Protein AF-A0A6P4EEL2-F1 (afdb_monomer_lite)

Sequence (111 aa):
KAAARLQDLLQLREVHNDVVRVRKFQKDDDYRVMWKSIRGERRVVLDCPPGMLVELLNSSSEFGLTGQFNHIFLTNLETYTDHLEELSADNETFAVNITAARLLLNPDTPA

Structure (mmCIF, N/CA/C/O backbone):
data_AF-A0A6P4EEL2-F1
#
_entry.id   AF-A0A6P4EEL2-F1
#
loop_
_atom_site.group_PDB
_atom_site.id
_atom_site.type_symbol
_atom_site.label_atom_id
_atom_site.label_alt_id
_atom_site.label_comp_id
_atom_site.label_asym_id
_atom_site.label_entity_id
_atom_site.label_seq_id
_atom_site.pdbx_PDB_ins_code
_atom_site.Cartn_x
_atom_site.Cartn_y
_atom_site.Cartn_z
_atom_site.occupancy
_atom_site.B_iso_or_equiv
_atom_site.auth_seq_id
_atom_site.auth_comp_id
_atom_site.auth_asym_id
_atom_site.auth_atom_id
_atom_site.pdbx_PDB_model_num
ATOM 1 N N . LYS A 1 1 ? -5.596 -15.195 -14.085 1.00 50.28 1 LYS A N 1
ATOM 2 C CA . LYS A 1 1 ? -6.062 -15.012 -12.682 1.00 50.28 1 LYS A CA 1
ATOM 3 C C . LYS A 1 1 ? -4.905 -14.454 -11.841 1.00 50.28 1 LYS A C 1
ATOM 5 O O . LYS A 1 1 ? -4.057 -15.230 -11.429 1.00 50.28 1 LYS A O 1
ATOM 10 N N . ALA A 1 2 ? -4.841 -13.137 -11.616 1.00 52.28 2 ALA A N 1
ATOM 11 C CA . ALA A 1 2 ? -3.696 -12.460 -10.980 1.00 52.28 2 ALA A CA 1
ATOM 12 C C . ALA A 1 2 ? -3.350 -12.972 -9.564 1.00 52.28 2 ALA A C 1
ATOM 14 O O . ALA A 1 2 ? -2.181 -13.169 -9.255 1.00 52.28 2 ALA A O 1
ATOM 15 N N . ALA A 1 3 ? -4.359 -13.310 -8.750 1.00 53.84 3 ALA A N 1
ATOM 16 C CA . ALA A 1 3 ? -4.145 -13.839 -7.397 1.00 53.84 3 ALA A CA 1
ATOM 17 C C . ALA A 1 3 ? -3.339 -15.149 -7.358 1.00 53.84 3 ALA A C 1
ATOM 19 O O . ALA A 1 3 ? -2.526 -15.325 -6.462 1.00 53.84 3 ALA A O 1
ATOM 20 N N . ALA A 1 4 ? -3.516 -16.034 -8.347 1.00 58.75 4 ALA A N 1
ATOM 21 C CA . ALA A 1 4 ? -2.743 -17.274 -8.422 1.00 58.75 4 ALA A CA 1
ATOM 22 C C . ALA A 1 4 ? -1.272 -17.002 -8.772 1.00 58.75 4 ALA A C 1
ATOM 24 O O . ALA A 1 4 ? -0.392 -17.679 -8.263 1.00 58.75 4 ALA A O 1
ATOM 25 N N . ARG A 1 5 ? -1.002 -15.976 -9.594 1.00 62.91 5 ARG A N 1
ATOM 26 C CA . ARG A 1 5 ? 0.361 -15.577 -9.970 1.00 62.91 5 ARG A CA 1
ATOM 27 C C . ARG A 1 5 ? 1.119 -14.984 -8.785 1.00 62.91 5 ARG A C 1
ATOM 29 O O . ARG A 1 5 ? 2.273 -15.331 -8.588 1.00 62.91 5 ARG A O 1
ATOM 36 N N . LEU A 1 6 ? 0.480 -14.107 -8.007 1.00 64.62 6 LEU A N 1
ATOM 37 C CA . LEU A 1 6 ? 1.107 -13.516 -6.820 1.00 64.62 6 LEU A CA 1
ATOM 38 C C . LEU A 1 6 ? 1.353 -14.574 -5.736 1.00 64.62 6 LEU A C 1
ATOM 40 O O . LEU A 1 6 ? 2.431 -14.612 -5.155 1.00 64.62 6 LEU A O 1
ATOM 44 N N . GLN A 1 7 ? 0.380 -15.464 -5.510 1.00 63.94 7 GLN A N 1
ATOM 45 C CA . GLN A 1 7 ? 0.544 -16.591 -4.588 1.00 63.94 7 GLN A CA 1
ATOM 46 C C . GLN A 1 7 ? 1.679 -17.532 -5.009 1.00 63.94 7 GLN A C 1
ATOM 48 O O . GLN A 1 7 ? 2.452 -17.958 -4.155 1.00 63.94 7 GLN A O 1
ATOM 53 N N . ASP A 1 8 ? 1.812 -17.807 -6.309 1.00 65.00 8 ASP A N 1
ATOM 54 C CA . ASP A 1 8 ? 2.892 -18.642 -6.847 1.00 65.00 8 ASP A CA 1
ATOM 55 C C . ASP A 1 8 ? 4.260 -17.964 -6.755 1.00 65.00 8 ASP A C 1
ATOM 57 O O . ASP A 1 8 ? 5.219 -18.600 -6.325 1.00 65.00 8 ASP A O 1
ATOM 61 N N . LEU A 1 9 ? 4.355 -16.675 -7.100 1.00 64.94 9 LEU A N 1
ATOM 62 C CA . LEU A 1 9 ? 5.590 -15.887 -6.985 1.00 64.94 9 LEU A CA 1
ATOM 63 C C . LEU A 1 9 ? 6.122 -15.851 -5.551 1.00 64.94 9 LEU A C 1
ATOM 65 O O . LEU A 1 9 ? 7.328 -15.892 -5.337 1.00 64.94 9 LEU A O 1
ATOM 69 N N . LEU A 1 10 ? 5.216 -15.793 -4.579 1.00 66.19 10 LEU A N 1
ATOM 70 C CA . LEU A 1 10 ? 5.549 -15.779 -3.159 1.00 66.19 10 LEU A CA 1
ATOM 71 C C . LEU A 1 10 ? 5.691 -17.194 -2.561 1.00 66.19 10 LEU A C 1
ATOM 73 O O . LEU A 1 10 ? 5.840 -17.318 -1.349 1.00 66.19 10 LEU A O 1
ATOM 77 N N . GLN A 1 11 ? 5.629 -18.253 -3.384 1.00 64.38 11 GLN A N 1
ATOM 78 C CA . GLN A 1 11 ? 5.710 -19.664 -2.970 1.00 64.38 11 GLN A CA 1
ATOM 79 C C . GLN A 1 11 ? 4.712 -20.048 -1.859 1.00 64.38 11 GLN A C 1
ATOM 81 O O . GLN A 1 11 ? 4.939 -20.951 -1.057 1.00 64.38 11 GLN A O 1
ATOM 86 N N . LEU A 1 12 ? 3.550 -19.394 -1.827 1.00 64.19 12 LEU A N 1
ATOM 87 C CA . LEU A 1 12 ? 2.573 -19.515 -0.738 1.00 64.19 12 LEU A CA 1
ATOM 88 C C . LEU A 1 12 ? 1.748 -20.804 -0.783 1.00 64.19 12 LEU A C 1
ATOM 90 O O . LEU A 1 12 ? 0.867 -20.991 0.047 1.00 64.19 12 LEU A O 1
ATOM 94 N N . ARG A 1 13 ? 2.003 -21.693 -1.749 1.00 55.91 13 ARG A N 1
ATOM 95 C CA . ARG A 1 13 ? 1.292 -22.974 -1.870 1.00 55.91 13 ARG A CA 1
ATOM 96 C C . ARG A 1 13 ? 1.688 -23.993 -0.797 1.00 55.91 13 ARG A C 1
ATOM 98 O O . ARG A 1 13 ? 0.867 -24.847 -0.482 1.00 55.91 13 ARG A O 1
ATOM 105 N N . GLU A 1 14 ? 2.897 -23.901 -0.239 1.00 56.03 14 GLU A N 1
ATOM 106 C CA . GLU A 1 14 ? 3.374 -24.807 0.825 1.00 56.03 14 GLU A CA 1
ATOM 107 C C . GLU A 1 14 ? 3.301 -24.185 2.228 1.00 56.03 14 GLU A C 1
ATOM 109 O O . GLU A 1 14 ? 3.328 -24.886 3.241 1.00 56.03 14 GLU A O 1
ATOM 114 N N . VAL A 1 15 ? 3.156 -22.860 2.303 1.00 53.31 15 VAL A N 1
ATOM 115 C CA . VAL A 1 15 ? 3.010 -22.130 3.562 1.00 53.31 15 VAL A CA 1
ATOM 116 C C . VAL A 1 15 ? 1.535 -22.158 3.955 1.00 53.31 15 VAL A C 1
ATOM 118 O O . VAL A 1 15 ? 0.665 -21.885 3.133 1.00 53.31 15 VAL A O 1
ATOM 121 N N . HIS A 1 16 ? 1.236 -22.528 5.200 1.00 53.47 16 HIS A N 1
ATOM 122 C CA . HIS A 1 16 ? -0.136 -22.676 5.690 1.00 53.47 16 HIS A CA 1
ATOM 123 C C . HIS A 1 16 ? -0.979 -21.437 5.327 1.00 53.47 16 HIS A C 1
ATOM 125 O O . HIS A 1 16 ? -0.512 -20.306 5.476 1.00 53.47 16 HIS A O 1
ATOM 131 N N . ASN A 1 17 ? -2.223 -21.643 4.871 1.00 51.75 17 ASN A N 1
ATOM 132 C CA . ASN A 1 17 ? -3.169 -20.580 4.470 1.00 51.75 17 ASN A CA 1
ATOM 133 C C . ASN A 1 17 ? -3.394 -19.494 5.547 1.00 51.75 17 ASN A C 1
ATOM 135 O O . ASN A 1 17 ? -3.956 -18.440 5.254 1.00 51.75 17 ASN A O 1
ATOM 139 N N . ASP A 1 18 ? -2.944 -19.738 6.776 1.00 56.91 18 ASP A N 1
ATOM 140 C CA . ASP A 1 18 ? -2.986 -18.801 7.894 1.00 56.91 18 ASP A CA 1
ATOM 141 C C . ASP A 1 18 ? -1.951 -17.664 7.783 1.00 56.91 18 ASP A C 1
ATOM 143 O O . ASP A 1 18 ? -2.079 -16.660 8.479 1.00 56.91 18 ASP A O 1
ATOM 147 N N . VAL A 1 19 ? -0.938 -17.782 6.910 1.00 70.69 19 VAL A N 1
ATOM 14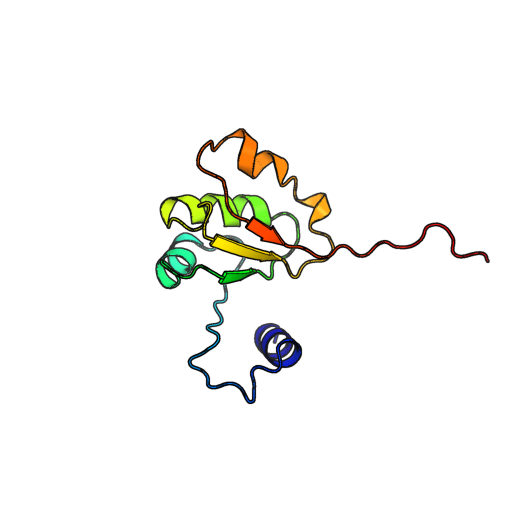8 C CA . VAL A 1 19 ? 0.197 -16.839 6.866 1.00 70.69 19 VAL A CA 1
ATOM 149 C C . VAL A 1 19 ? -0.021 -15.670 5.898 1.00 70.69 19 VAL A C 1
ATOM 151 O O . VAL A 1 19 ? 0.487 -14.579 6.149 1.00 70.69 19 VAL A O 1
ATOM 154 N N . VAL A 1 20 ? -0.790 -15.844 4.812 1.00 76.75 20 VAL A N 1
ATOM 155 C CA . VAL A 1 20 ? -1.022 -14.770 3.825 1.00 76.75 20 VAL A CA 1
ATOM 156 C C . VAL A 1 20 ? -2.479 -14.689 3.383 1.00 76.75 20 VAL A C 1
ATOM 158 O O . VAL A 1 20 ? -3.035 -15.606 2.781 1.00 76.75 20 VAL A O 1
ATOM 161 N N . ARG A 1 21 ? -3.089 -13.522 3.612 1.00 85.19 21 ARG A N 1
ATOM 162 C CA . ARG A 1 21 ? -4.483 -13.227 3.261 1.00 85.19 21 ARG A CA 1
ATOM 163 C C . ARG A 1 21 ? -4.530 -12.356 2.008 1.00 85.19 21 ARG A C 1
ATOM 165 O O . ARG A 1 21 ? -4.111 -11.206 2.033 1.00 85.19 21 ARG A O 1
ATOM 172 N N . VAL A 1 22 ? -5.097 -12.879 0.920 1.00 86.81 22 VAL A N 1
ATOM 173 C CA . VAL A 1 22 ? -5.276 -12.111 -0.325 1.00 86.81 22 VAL A CA 1
ATOM 174 C C . VAL A 1 22 ? -6.626 -11.391 -0.316 1.00 86.81 22 VAL A C 1
ATOM 176 O O . VAL A 1 22 ? -7.666 -11.988 -0.013 1.00 86.81 22 VAL A O 1
ATOM 179 N N . ARG A 1 23 ? -6.621 -10.102 -0.667 1.00 89.38 23 ARG A N 1
ATOM 180 C CA . ARG A 1 23 ? -7.819 -9.292 -0.922 1.00 89.38 23 ARG A CA 1
ATOM 181 C C . ARG A 1 23 ? -7.765 -8.751 -2.341 1.00 89.38 23 ARG A C 1
ATOM 183 O O . ARG A 1 23 ? -6.694 -8.454 -2.854 1.00 89.38 23 ARG A O 1
ATOM 190 N N . LYS A 1 24 ? -8.926 -8.703 -2.984 1.00 89.62 24 LYS A N 1
ATOM 191 C CA . LYS A 1 24 ? -9.092 -8.142 -4.323 1.00 89.62 24 LYS A CA 1
ATOM 192 C C . LYS A 1 24 ? -10.001 -6.936 -4.214 1.00 89.62 24 LYS A C 1
ATOM 194 O O . LYS A 1 24 ? -10.919 -6.945 -3.399 1.00 89.62 24 LYS A O 1
ATOM 199 N N . PHE A 1 25 ? -9.747 -5.974 -5.074 1.00 90.62 25 PHE A N 1
ATOM 200 C CA . PHE A 1 25 ? -10.544 -4.779 -5.273 1.00 90.62 25 PHE A CA 1
ATOM 201 C C . PHE A 1 25 ? -10.552 -4.479 -6.773 1.00 90.62 25 PHE A C 1
ATOM 203 O O . PHE A 1 25 ? -9.749 -5.034 -7.536 1.00 90.62 25 PHE A O 1
ATOM 210 N N . GLN A 1 26 ? -11.483 -3.646 -7.197 1.00 89.94 26 GLN A N 1
ATOM 211 C CA . GLN A 1 26 ? -11.584 -3.103 -8.540 1.00 89.94 26 GLN A CA 1
ATOM 212 C C . GLN A 1 26 ? -11.420 -1.591 -8.483 1.00 89.94 26 GLN A C 1
ATOM 214 O O . GLN A 1 26 ? -11.575 -0.976 -7.433 1.00 89.94 26 GLN A O 1
ATOM 219 N N . LYS A 1 27 ? -11.064 -0.994 -9.618 1.00 85.56 27 LYS A N 1
ATOM 220 C CA . LYS A 1 27 ? -11.072 0.459 -9.736 1.00 85.56 27 LYS A CA 1
ATOM 221 C C . LYS A 1 27 ? -12.487 0.980 -9.479 1.00 85.56 27 LYS A C 1
ATOM 223 O O . LYS A 1 27 ? -13.444 0.343 -9.912 1.00 85.56 27 LYS A O 1
ATOM 228 N N . ASP A 1 28 ? -12.572 2.106 -8.777 1.00 86.88 28 ASP A N 1
ATOM 229 C CA . ASP A 1 28 ? -13.815 2.773 -8.374 1.00 86.88 28 ASP A CA 1
ATOM 230 C C . ASP A 1 28 ? -14.631 2.008 -7.303 1.00 86.88 28 ASP A C 1
ATOM 232 O O . ASP A 1 28 ? -15.757 2.394 -6.985 1.00 86.88 28 ASP A O 1
ATOM 236 N N . ASP A 1 29 ? -14.063 0.950 -6.703 1.00 89.62 29 ASP A N 1
ATOM 237 C CA . ASP A 1 29 ? -14.626 0.324 -5.502 1.00 89.62 29 ASP A CA 1
ATOM 238 C C . ASP A 1 29 ? -14.507 1.253 -4.286 1.00 89.62 29 ASP A C 1
ATOM 240 O O . ASP A 1 29 ? -13.582 2.056 -4.155 1.00 89.62 29 ASP A O 1
ATOM 244 N N . ASP A 1 30 ? -15.382 1.049 -3.299 1.00 90.12 30 ASP A N 1
ATOM 245 C CA . ASP A 1 30 ? -15.176 1.617 -1.969 1.00 90.12 30 ASP A CA 1
ATOM 246 C C . ASP A 1 30 ? -14.041 0.873 -1.231 1.00 90.12 30 ASP A C 1
ATOM 248 O O . ASP A 1 30 ? -14.264 -0.096 -0.491 1.00 90.12 30 ASP A O 1
ATOM 252 N N . TYR A 1 31 ? -12.799 1.340 -1.417 1.00 92.19 31 TYR A N 1
ATOM 253 C CA . TYR A 1 31 ? -11.590 0.746 -0.826 1.00 92.19 31 TYR A CA 1
ATOM 254 C C . TYR A 1 31 ? -11.629 0.673 0.706 1.00 92.19 31 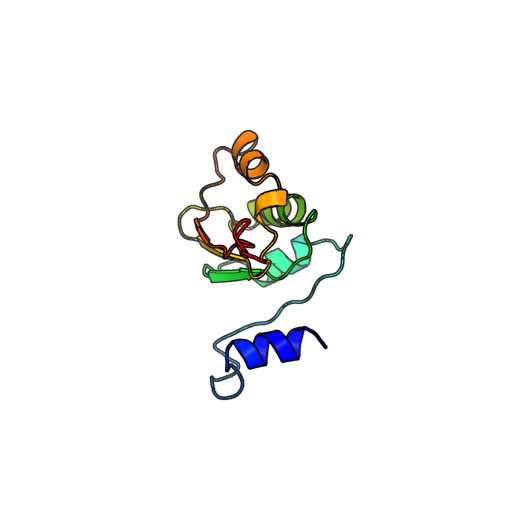TYR A C 1
ATOM 256 O O . TYR A 1 31 ? -10.958 -0.169 1.308 1.00 92.19 31 TYR A O 1
ATOM 264 N N . ARG A 1 32 ? -12.462 1.490 1.362 1.00 90.88 32 ARG A N 1
ATOM 265 C CA . ARG A 1 32 ? -12.614 1.496 2.824 1.00 90.88 32 ARG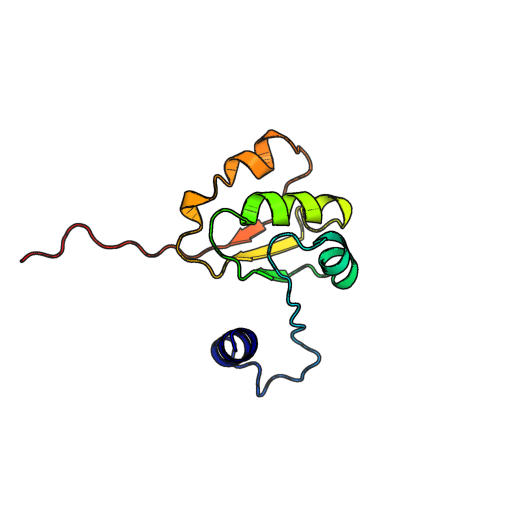 A CA 1
ATOM 266 C C . ARG A 1 32 ? -13.088 0.148 3.353 1.00 90.88 32 ARG A C 1
ATOM 268 O O . ARG A 1 32 ? -12.674 -0.273 4.432 1.00 90.88 32 ARG A O 1
ATOM 275 N N . VAL A 1 33 ? -13.919 -0.569 2.591 1.00 91.56 33 VAL A N 1
ATOM 276 C CA . VAL A 1 33 ? -14.381 -1.918 2.959 1.00 91.56 33 VAL A CA 1
ATOM 277 C C . VAL A 1 33 ? -13.203 -2.892 3.005 1.00 91.56 33 VAL A C 1
ATOM 279 O O . VAL A 1 33 ? -13.070 -3.668 3.957 1.00 91.56 33 VAL A O 1
ATOM 282 N N . MET A 1 34 ? -12.313 -2.818 2.011 1.00 93.31 34 MET A N 1
ATOM 283 C CA . MET A 1 34 ? -11.097 -3.625 1.964 1.00 93.31 34 MET A CA 1
ATOM 284 C C . MET A 1 34 ? -10.175 -3.285 3.138 1.00 93.31 34 MET A C 1
ATOM 286 O O . MET A 1 34 ? -9.774 -4.197 3.866 1.00 93.31 34 MET A O 1
ATOM 290 N N . TRP A 1 35 ? -9.888 -2.002 3.365 1.00 93.56 35 TRP A N 1
ATOM 291 C CA . TRP A 1 35 ? -8.996 -1.561 4.438 1.00 93.56 35 TRP A CA 1
ATOM 292 C C . TRP A 1 35 ? -9.504 -1.927 5.824 1.00 93.56 35 TRP A C 1
ATOM 294 O O . TRP A 1 35 ? -8.759 -2.478 6.635 1.00 93.56 35 TRP A O 1
ATOM 304 N N . LYS A 1 36 ? -10.805 -1.754 6.066 1.00 92.88 36 LYS A N 1
ATOM 305 C CA . LYS A 1 36 ? -11.456 -2.211 7.295 1.00 92.88 36 LYS A CA 1
ATOM 306 C C . LYS A 1 36 ? -11.266 -3.712 7.529 1.00 92.88 36 LYS A C 1
ATOM 308 O O . LYS A 1 36 ? -11.104 -4.126 8.675 1.00 92.88 36 LYS A O 1
ATOM 313 N N . SER A 1 37 ? -11.259 -4.527 6.469 1.00 91.62 37 SER A N 1
ATOM 314 C CA . SER A 1 37 ? -11.103 -5.988 6.567 1.00 91.62 37 SER A CA 1
ATOM 315 C C . SER A 1 37 ? -9.687 -6.458 6.930 1.00 91.62 37 SER A C 1
ATOM 317 O O . SER A 1 37 ? -9.523 -7.614 7.333 1.00 91.62 37 SER A O 1
ATOM 319 N N . ILE A 1 38 ? -8.685 -5.585 6.780 1.00 90.56 38 ILE A N 1
ATOM 320 C CA . ILE A 1 38 ? -7.276 -5.851 7.107 1.00 90.56 38 ILE A CA 1
ATOM 321 C C . ILE A 1 38 ? -6.749 -4.915 8.204 1.00 90.56 38 ILE A C 1
ATOM 323 O O . ILE A 1 38 ? -5.543 -4.759 8.384 1.00 90.56 38 ILE A O 1
ATOM 327 N N . ARG A 1 39 ? -7.647 -4.263 8.949 1.00 90.31 39 ARG A N 1
ATOM 328 C CA . ARG A 1 39 ? -7.264 -3.367 10.039 1.00 90.31 39 ARG A CA 1
ATOM 329 C C . ARG A 1 39 ? -6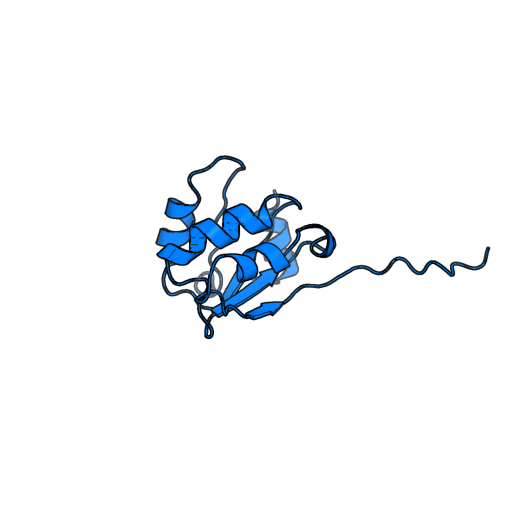.415 -4.121 11.067 1.00 90.31 39 ARG A C 1
ATOM 331 O O . ARG A 1 39 ? -6.828 -5.163 11.568 1.00 90.31 39 ARG A O 1
ATOM 338 N N . GLY A 1 40 ? -5.263 -3.551 11.412 1.00 87.75 40 GLY A N 1
ATOM 339 C CA . GLY A 1 40 ? -4.296 -4.148 12.337 1.00 87.75 40 GLY A CA 1
ATOM 340 C C . GLY A 1 40 ? -3.182 -4.944 11.652 1.00 87.75 40 GLY A C 1
ATOM 341 O O . GLY A 1 40 ? -2.174 -5.225 12.301 1.00 87.75 40 GLY A O 1
ATOM 342 N N . GLU A 1 41 ? -3.310 -5.242 10.356 1.00 89.94 41 GLU A N 1
ATOM 343 C CA . GLU A 1 41 ? -2.206 -5.783 9.565 1.00 89.94 41 GLU A CA 1
ATOM 344 C C . GLU A 1 41 ? -1.111 -4.724 9.399 1.00 89.94 41 GLU A C 1
ATOM 346 O O . GLU A 1 41 ? -1.377 -3.589 9.009 1.00 89.94 41 GLU A O 1
ATOM 351 N N . ARG A 1 42 ? 0.138 -5.099 9.695 1.00 91.81 42 ARG A N 1
ATOM 352 C CA . ARG A 1 42 ? 1.295 -4.183 9.635 1.00 91.81 42 ARG A CA 1
ATOM 353 C C . ARG A 1 42 ? 2.157 -4.366 8.395 1.00 91.81 42 ARG A C 1
ATOM 355 O O . ARG A 1 42 ? 3.056 -3.568 8.163 1.00 91.81 42 ARG A O 1
ATOM 362 N N . ARG A 1 43 ? 1.949 -5.447 7.642 1.00 92.69 43 ARG A N 1
ATOM 363 C CA . ARG A 1 43 ? 2.743 -5.806 6.463 1.00 92.69 43 ARG A CA 1
ATOM 364 C C . ARG A 1 43 ? 1.791 -6.096 5.319 1.00 92.69 43 ARG A C 1
ATOM 366 O O . ARG A 1 43 ? 1.103 -7.112 5.335 1.00 92.69 43 ARG A O 1
ATOM 373 N N . VAL A 1 44 ? 1.747 -5.197 4.348 1.00 93.50 44 VAL A N 1
ATOM 374 C CA . VAL A 1 44 ? 0.838 -5.289 3.207 1.00 93.50 44 VAL A CA 1
ATOM 375 C C . VAL A 1 44 ? 1.659 -5.375 1.930 1.00 93.50 44 VAL A C 1
ATOM 377 O O . VAL A 1 44 ? 2.549 -4.564 1.700 1.00 93.50 44 VAL A O 1
ATOM 380 N N . VAL A 1 45 ? 1.346 -6.361 1.093 1.00 92.94 45 VAL A N 1
ATOM 381 C CA . VAL A 1 45 ? 1.807 -6.402 -0.297 1.00 92.94 45 VAL A CA 1
ATOM 382 C C . VAL A 1 45 ? 0.688 -5.828 -1.152 1.00 92.94 45 VAL A C 1
ATOM 384 O O . VAL A 1 45 ? -0.426 -6.355 -1.130 1.00 92.94 45 VAL A O 1
ATOM 387 N N . LEU A 1 46 ? 0.975 -4.749 -1.874 1.00 92.44 46 LEU A N 1
ATOM 388 C CA . LEU A 1 46 ? 0.003 -4.036 -2.689 1.00 92.44 46 LEU A CA 1
ATOM 389 C C . LEU A 1 46 ? 0.358 -4.159 -4.174 1.00 92.44 46 LEU A C 1
ATOM 391 O O . LEU A 1 46 ? 1.429 -3.737 -4.607 1.00 92.44 46 LEU A O 1
ATOM 395 N N . ASP A 1 47 ? -0.579 -4.731 -4.929 1.00 90.56 47 ASP A N 1
ATOM 396 C CA . ASP A 1 47 ? -0.514 -4.895 -6.380 1.00 90.56 47 ASP A CA 1
ATOM 397 C C . ASP A 1 47 ? -1.635 -4.076 -7.020 1.00 90.56 47 ASP A C 1
ATOM 399 O O . ASP A 1 47 ? -2.810 -4.439 -6.938 1.00 90.56 47 ASP A O 1
ATOM 403 N N . CYS A 1 48 ? -1.272 -2.943 -7.619 1.00 88.44 48 CYS A N 1
ATOM 404 C CA . CYS A 1 48 ? -2.190 -2.065 -8.334 1.00 88.44 48 CYS A CA 1
ATOM 405 C C . CYS A 1 48 ? -1.508 -1.446 -9.565 1.00 88.44 48 CYS A C 1
ATOM 407 O O . CYS A 1 48 ? -0.278 -1.327 -9.603 1.00 88.44 48 CYS A O 1
ATOM 409 N N . PRO A 1 49 ? -2.282 -1.068 -10.597 1.00 86.44 49 PRO A N 1
ATOM 410 C CA . PRO A 1 49 ? -1.747 -0.297 -11.713 1.00 86.44 49 PRO A CA 1
ATOM 411 C C . PRO A 1 49 ? -1.286 1.101 -11.254 1.00 86.44 49 PRO A C 1
ATOM 413 O O . PRO A 1 49 ? -1.744 1.571 -10.204 1.00 86.44 49 PRO A O 1
ATOM 416 N N . PRO A 1 50 ? -0.428 1.775 -12.045 1.00 79.69 50 PRO A N 1
ATOM 417 C CA . PRO A 1 50 ? -0.063 3.166 -11.792 1.00 79.69 50 PRO A CA 1
ATOM 418 C C . PRO A 1 50 ? -1.300 4.077 -11.866 1.00 79.69 50 PRO A C 1
ATOM 420 O O . PRO A 1 50 ? -2.290 3.755 -12.533 1.00 79.69 50 PRO A O 1
ATOM 423 N N . GLY A 1 51 ? -1.261 5.214 -11.178 1.00 82.94 51 GLY A N 1
ATOM 424 C CA . GLY A 1 51 ? -2.312 6.237 -11.155 1.00 82.94 51 GLY A CA 1
ATOM 425 C C . GLY A 1 51 ? -3.449 5.998 -10.156 1.00 82.94 51 GLY A C 1
ATOM 426 O O . GLY A 1 51 ? -4.325 6.845 -10.030 1.00 82.94 51 GLY A O 1
ATOM 427 N N . MET A 1 52 ? -3.456 4.871 -9.439 1.00 87.50 52 MET A N 1
ATOM 428 C CA . MET A 1 52 ? -4.440 4.589 -8.376 1.00 87.50 52 MET A CA 1
ATOM 429 C C . MET A 1 52 ? -3.831 4.569 -6.974 1.00 87.50 52 MET A C 1
ATOM 431 O O . MET A 1 52 ? -4.551 4.565 -5.977 1.00 87.50 52 MET A O 1
ATOM 435 N N . LEU A 1 53 ? -2.504 4.519 -6.885 1.00 88.38 53 LEU A N 1
ATOM 436 C CA . LEU A 1 53 ? -1.793 4.286 -5.637 1.00 88.38 53 LEU A CA 1
ATOM 437 C C . LEU A 1 53 ? -2.076 5.369 -4.588 1.00 88.38 53 LEU A C 1
ATOM 439 O O . LEU A 1 53 ? -2.335 5.039 -3.430 1.00 88.38 53 LEU A O 1
ATOM 443 N N . VAL A 1 54 ? -2.079 6.640 -5.001 1.00 87.69 54 VAL A N 1
ATOM 444 C CA . VAL A 1 54 ? -2.311 7.786 -4.108 1.00 87.69 54 VAL A CA 1
ATOM 445 C C . VAL A 1 54 ? -3.706 7.732 -3.488 1.00 87.69 54 VAL A C 1
ATOM 447 O O . VAL A 1 54 ? -3.848 7.748 -2.267 1.00 87.69 54 VAL A O 1
ATOM 450 N N . GLU A 1 55 ? -4.739 7.587 -4.320 1.00 88.19 55 GLU A N 1
ATOM 451 C CA . GLU A 1 55 ? -6.135 7.454 -3.883 1.00 88.19 55 GLU A CA 1
ATOM 452 C C . GLU A 1 55 ? -6.309 6.278 -2.907 1.00 88.19 55 GLU A C 1
ATOM 454 O O . GLU A 1 55 ? -6.911 6.400 -1.832 1.00 88.19 55 GLU A O 1
ATOM 459 N N . LEU A 1 56 ? -5.725 5.133 -3.259 1.00 90.81 56 LEU A N 1
ATOM 460 C CA . LEU A 1 56 ? -5.832 3.908 -2.485 1.00 90.81 56 LEU A CA 1
ATOM 461 C C . LEU A 1 56 ? -5.160 4.046 -1.110 1.00 90.81 56 LEU A C 1
ATOM 463 O O . LEU A 1 56 ? -5.752 3.660 -0.102 1.00 90.81 56 LEU A O 1
ATOM 467 N N . LEU A 1 57 ? -3.965 4.637 -1.037 1.00 90.12 57 LEU A N 1
ATOM 468 C CA . LEU A 1 57 ? -3.265 4.864 0.229 1.00 90.12 57 LEU A CA 1
ATOM 469 C C . LEU A 1 57 ? -3.925 5.957 1.078 1.00 90.12 57 LEU A C 1
ATOM 471 O O . LEU A 1 57 ? -4.036 5.775 2.292 1.00 90.12 57 LEU A O 1
ATOM 475 N N . ASN A 1 58 ? -4.447 7.026 0.474 1.0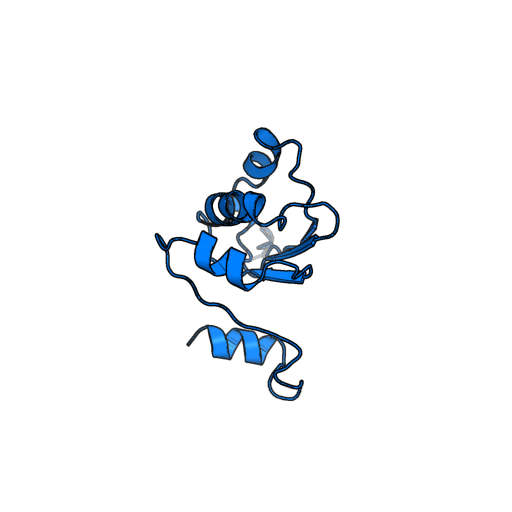0 89.00 58 ASN A N 1
ATOM 476 C CA . ASN A 1 58 ? -5.188 8.062 1.200 1.00 89.00 58 ASN A CA 1
ATOM 477 C C . ASN A 1 58 ? -6.440 7.492 1.878 1.00 89.00 58 ASN A C 1
ATOM 479 O O . ASN A 1 58 ? -6.647 7.705 3.074 1.00 89.00 58 ASN A O 1
ATOM 483 N N . SER A 1 59 ? -7.211 6.655 1.174 1.00 90.94 59 SER A N 1
ATOM 484 C CA . SER A 1 59 ? -8.382 5.977 1.759 1.00 90.94 59 SER A CA 1
ATOM 485 C C . SER A 1 59 ? -8.037 5.003 2.900 1.00 90.94 59 SER A C 1
ATOM 487 O O . SER A 1 59 ? -8.918 4.586 3.653 1.00 90.94 59 SER A O 1
ATOM 489 N N . SER A 1 60 ? -6.760 4.637 3.055 1.00 90.88 60 SER A N 1
ATOM 490 C CA . SER A 1 60 ? -6.278 3.737 4.108 1.00 90.88 60 SER A CA 1
ATOM 491 C C . SER A 1 60 ? -5.969 4.451 5.434 1.00 90.88 60 SER A C 1
ATOM 493 O O . SER A 1 60 ? -5.874 3.796 6.479 1.00 90.88 60 SER A O 1
ATOM 495 N N . SER A 1 61 ? -5.837 5.785 5.417 1.00 88.44 61 SER A N 1
ATOM 496 C CA . SER A 1 61 ? -5.384 6.575 6.571 1.00 88.44 61 SER A CA 1
ATOM 497 C C . SER A 1 61 ? -6.327 6.451 7.773 1.00 88.44 61 SER A C 1
ATOM 499 O O . SER A 1 61 ? -5.883 6.166 8.886 1.00 88.44 61 SER A O 1
ATOM 501 N N . GLU A 1 62 ? -7.641 6.495 7.531 1.00 88.00 62 GLU A N 1
ATOM 502 C CA . GLU A 1 62 ? -8.692 6.327 8.551 1.00 88.00 62 GLU A CA 1
ATOM 503 C C . GLU A 1 62 ? -8.636 4.966 9.274 1.00 88.00 62 GLU A C 1
ATOM 505 O O . GLU A 1 62 ? -9.147 4.804 10.385 1.00 88.00 62 GLU A O 1
ATOM 510 N N . PHE A 1 63 ? -7.994 3.967 8.661 1.00 90.56 63 PHE A N 1
ATOM 511 C CA . PHE A 1 63 ? -7.861 2.613 9.200 1.00 90.56 63 PHE A CA 1
ATOM 512 C C . PHE A 1 63 ? -6.524 2.381 9.910 1.00 90.56 63 PHE A C 1
ATOM 514 O O . PHE A 1 63 ? -6.277 1.275 10.399 1.00 90.56 63 PHE A O 1
ATOM 521 N N . GLY A 1 64 ? -5.687 3.418 10.014 1.00 88.12 64 GLY A N 1
ATOM 522 C CA . GLY A 1 64 ? -4.400 3.375 10.699 1.00 88.12 64 GLY A CA 1
ATOM 523 C C . GLY A 1 64 ? -3.311 2.643 9.918 1.00 88.12 64 GLY A C 1
ATOM 524 O O . GLY A 1 64 ? -2.350 2.186 10.533 1.00 88.12 64 GLY A O 1
ATOM 525 N N . LEU A 1 65 ? -3.453 2.508 8.593 1.00 89.38 65 LEU A N 1
ATOM 526 C CA . LEU A 1 65 ? -2.471 1.842 7.726 1.00 89.38 65 LEU A CA 1
ATOM 527 C C . LEU A 1 65 ? -1.311 2.763 7.310 1.00 89.38 65 LEU A C 1
ATOM 529 O O . LEU A 1 65 ? -0.232 2.267 6.998 1.00 89.38 65 LEU A O 1
ATOM 533 N N . THR A 1 66 ? -1.466 4.083 7.431 1.00 89.94 66 THR A N 1
ATOM 534 C CA . THR A 1 66 ? -0.436 5.079 7.076 1.00 89.94 66 THR A CA 1
ATOM 535 C C . THR A 1 66 ? 0.545 5.413 8.208 1.00 89.94 66 THR A C 1
ATOM 537 O O . THR A 1 66 ? 1.368 6.307 8.054 1.00 89.94 66 THR A O 1
ATOM 540 N N . GLY A 1 67 ? 0.478 4.723 9.351 1.00 90.06 67 GLY A N 1
ATOM 541 C CA . GLY A 1 67 ? 1.332 4.999 10.512 1.00 90.06 67 GLY A CA 1
ATOM 542 C C . GLY A 1 67 ? 2.757 4.431 10.423 1.00 90.06 67 GLY A C 1
ATOM 543 O O . GLY A 1 67 ? 3.026 3.479 9.692 1.00 90.06 67 GLY A O 1
ATOM 544 N N . GLN A 1 68 ? 3.656 4.961 11.263 1.00 90.56 68 GLN A N 1
ATOM 545 C CA . GLN A 1 68 ? 5.106 4.681 11.252 1.00 90.56 68 GLN A CA 1
ATOM 546 C C . GLN A 1 68 ? 5.534 3.219 11.457 1.00 90.56 68 GLN A C 1
ATOM 548 O O . GLN A 1 68 ? 6.659 2.845 11.135 1.00 90.56 68 GLN A O 1
ATOM 553 N N . PHE A 1 69 ? 4.660 2.385 12.024 1.00 90.69 69 PHE A N 1
ATOM 554 C CA . PHE A 1 69 ? 4.948 0.974 12.309 1.00 90.69 69 PHE A CA 1
ATOM 555 C C . PHE A 1 69 ? 4.418 0.018 11.236 1.00 90.69 69 PHE A C 1
ATOM 557 O O . PHE A 1 69 ? 4.506 -1.202 11.400 1.00 90.69 69 PHE A O 1
ATOM 564 N N . ASN A 1 70 ? 3.843 0.561 10.165 1.00 92.94 70 ASN A N 1
ATOM 565 C CA . ASN A 1 70 ? 3.340 -0.220 9.052 1.00 92.94 70 ASN A CA 1
ATOM 566 C C . ASN A 1 70 ? 4.356 -0.242 7.912 1.00 92.94 70 ASN A C 1
ATOM 568 O O . ASN A 1 70 ? 5.192 0.655 7.762 1.00 92.94 70 ASN A O 1
ATOM 572 N N . HIS A 1 71 ? 4.261 -1.295 7.110 1.00 94.31 71 HIS A N 1
ATOM 573 C CA . HIS A 1 71 ? 5.129 -1.570 5.982 1.00 94.31 71 HIS A CA 1
ATOM 574 C C . HIS A 1 71 ? 4.284 -1.962 4.776 1.00 94.31 71 HIS A C 1
ATOM 576 O O . HIS A 1 71 ? 3.484 -2.901 4.848 1.00 94.31 71 HIS A O 1
ATOM 582 N N . ILE A 1 72 ? 4.494 -1.267 3.664 1.00 93.44 72 ILE A N 1
ATOM 583 C CA . ILE A 1 72 ? 3.829 -1.543 2.395 1.00 93.44 72 ILE A CA 1
ATOM 584 C C . ILE A 1 72 ? 4.893 -1.891 1.363 1.00 93.44 72 ILE A C 1
ATOM 586 O O . ILE A 1 72 ? 5.837 -1.133 1.158 1.00 93.44 72 ILE A O 1
ATOM 590 N N . PHE A 1 73 ? 4.737 -3.042 0.716 1.00 93.12 73 PHE A N 1
ATOM 591 C CA . PHE A 1 73 ? 5.554 -3.447 -0.418 1.00 93.12 73 PHE A CA 1
ATOM 592 C C . PHE A 1 73 ? 4.758 -3.300 -1.714 1.00 93.12 73 PHE A C 1
ATOM 594 O O . PHE A 1 73 ? 3.712 -3.934 -1.870 1.00 93.12 73 PHE A O 1
ATOM 601 N N . LEU A 1 74 ? 5.262 -2.481 -2.632 1.00 91.56 74 LEU A N 1
ATOM 602 C CA . LEU A 1 74 ? 4.653 -2.212 -3.930 1.00 91.56 74 LEU A CA 1
ATOM 603 C C . LEU A 1 74 ? 5.258 -3.139 -4.981 1.00 91.56 74 LEU A C 1
ATOM 605 O O . LEU A 1 74 ? 6.469 -3.138 -5.206 1.00 91.56 74 LEU A O 1
ATOM 609 N N . THR A 1 75 ? 4.414 -3.946 -5.622 1.00 90.19 75 THR A N 1
ATOM 610 C CA . THR A 1 75 ? 4.850 -4.906 -6.651 1.00 90.19 75 THR A CA 1
ATOM 611 C C . THR A 1 75 ? 5.025 -4.268 -8.025 1.00 90.19 75 THR A C 1
ATOM 613 O O . THR A 1 75 ? 5.684 -4.848 -8.888 1.00 90.19 75 THR A O 1
ATOM 616 N N . ASN A 1 76 ? 4.433 -3.094 -8.248 1.00 87.38 76 ASN A N 1
ATOM 617 C CA . ASN A 1 76 ? 4.503 -2.399 -9.523 1.00 87.38 76 ASN A CA 1
ATOM 618 C C . ASN A 1 76 ? 5.873 -1.724 -9.711 1.00 87.38 76 ASN A C 1
ATOM 620 O O . ASN A 1 76 ? 6.342 -0.980 -8.850 1.00 87.38 76 ASN A O 1
ATOM 624 N N . LEU A 1 77 ? 6.510 -1.967 -10.858 1.00 85.06 77 LEU A N 1
ATOM 625 C CA . LEU A 1 77 ? 7.847 -1.454 -11.178 1.00 85.06 77 LEU A CA 1
ATOM 626 C C . LEU A 1 77 ? 7.844 -0.001 -11.676 1.00 85.06 77 LEU A C 1
ATOM 628 O O . LEU A 1 77 ? 8.897 0.638 -11.717 1.00 85.06 77 LEU A O 1
ATOM 632 N N . GLU A 1 78 ? 6.671 0.516 -12.039 1.00 79.25 78 GLU A N 1
ATOM 633 C CA . GLU A 1 78 ? 6.454 1.874 -12.547 1.00 79.25 78 GLU A CA 1
ATOM 634 C C . GLU A 1 78 ? 6.021 2.850 -11.444 1.00 79.25 78 GLU A C 1
ATOM 636 O O . GLU A 1 78 ? 5.707 3.995 -11.724 1.00 79.25 78 GLU A O 1
ATOM 641 N N . THR A 1 79 ? 6.096 2.447 -10.171 1.00 69.38 79 THR A N 1
ATOM 642 C CA . THR A 1 79 ? 5.698 3.250 -8.994 1.00 69.38 79 THR A CA 1
ATOM 643 C C . THR A 1 79 ? 6.305 4.669 -8.953 1.00 69.38 79 THR A C 1
ATOM 645 O O . THR A 1 79 ? 5.762 5.565 -8.313 1.00 69.38 79 THR A O 1
ATOM 648 N N . TYR A 1 80 ? 7.424 4.919 -9.645 1.00 69.75 80 TYR A N 1
ATOM 649 C CA . TYR A 1 80 ? 8.037 6.251 -9.724 1.00 69.75 80 TYR A CA 1
ATOM 650 C C . TYR A 1 80 ? 7.153 7.306 -10.416 1.00 69.75 80 TYR A C 1
ATOM 652 O O . TYR A 1 80 ? 7.449 8.492 -10.305 1.00 69.75 80 TYR A O 1
ATOM 660 N N . THR A 1 81 ? 6.112 6.898 -11.148 1.00 65.44 81 THR A N 1
ATOM 661 C CA . THR A 1 81 ? 5.174 7.809 -11.820 1.00 65.44 81 THR A CA 1
ATOM 662 C C . THR A 1 81 ? 4.010 8.246 -10.936 1.00 65.44 81 THR A C 1
ATOM 664 O O . THR A 1 81 ? 3.231 9.092 -11.354 1.00 65.44 81 THR A O 1
ATOM 667 N N . ASP A 1 82 ? 3.863 7.672 -9.740 1.00 68.69 82 ASP A N 1
ATOM 668 C CA . ASP A 1 82 ? 2.652 7.814 -8.923 1.00 68.69 82 ASP A CA 1
ATOM 669 C C . ASP A 1 82 ? 2.690 8.989 -7.931 1.00 68.69 82 ASP A C 1
ATOM 671 O O . ASP A 1 82 ? 1.914 8.986 -6.984 1.00 68.69 82 ASP A O 1
ATOM 675 N N . HIS A 1 83 ? 3.573 9.979 -8.123 1.00 77.00 83 HIS A N 1
ATOM 676 C CA . HIS A 1 83 ? 3.622 11.217 -7.321 1.00 77.00 83 HIS A CA 1
ATOM 677 C C . HIS A 1 83 ? 3.502 10.990 -5.803 1.00 77.00 83 HIS A C 1
ATOM 679 O O . HIS A 1 83 ? 2.724 11.639 -5.107 1.00 77.00 83 HIS A O 1
ATOM 685 N N . LEU A 1 84 ? 4.271 10.033 -5.268 1.00 76.06 84 LEU A N 1
ATOM 686 C CA . LEU A 1 84 ? 4.198 9.636 -3.856 1.00 76.06 84 LEU A CA 1
ATOM 687 C C . LEU A 1 84 ? 4.455 10.797 -2.885 1.00 76.06 84 LEU A C 1
ATOM 689 O O . LEU A 1 84 ? 4.031 10.720 -1.733 1.00 76.06 84 LEU A O 1
ATOM 693 N N . GLU A 1 85 ? 5.118 11.866 -3.332 1.00 76.56 85 GLU A N 1
ATOM 694 C CA . GLU A 1 85 ? 5.243 13.108 -2.573 1.00 76.56 85 GLU A CA 1
ATOM 695 C C . GLU A 1 85 ? 3.887 13.680 -2.109 1.00 76.56 85 GLU A C 1
ATOM 697 O O . GLU A 1 85 ? 3.799 14.187 -0.986 1.00 76.56 85 GLU A O 1
ATOM 702 N N . GLU A 1 86 ? 2.821 13.523 -2.902 1.00 79.44 86 GLU A N 1
ATOM 703 C CA . GLU A 1 86 ? 1.468 14.015 -2.599 1.00 79.44 86 GLU A CA 1
ATOM 704 C C . GLU A 1 86 ? 0.878 13.364 -1.341 1.00 79.44 86 GLU A C 1
ATOM 706 O O . GLU A 1 86 ? 0.151 14.007 -0.588 1.00 79.44 86 GLU A O 1
ATOM 711 N N . LEU A 1 87 ? 1.250 12.113 -1.045 1.00 75.50 87 LEU A N 1
ATOM 712 C CA . LEU A 1 87 ? 0.788 11.398 0.153 1.00 75.50 87 LEU A CA 1
ATOM 713 C C . LEU A 1 87 ? 1.262 12.051 1.454 1.00 75.50 87 LEU A C 1
ATOM 715 O O . LEU A 1 87 ? 0.598 11.944 2.484 1.00 75.50 87 LEU A O 1
ATOM 719 N N . SER A 1 88 ? 2.422 12.705 1.405 1.00 67.75 88 SER A N 1
ATOM 720 C CA . SER A 1 88 ? 3.024 13.396 2.547 1.00 67.75 88 SER A CA 1
ATOM 721 C C . SER A 1 88 ? 2.709 14.891 2.589 1.00 67.75 88 SER A C 1
ATOM 723 O O . SER A 1 88 ? 2.840 15.501 3.647 1.00 67.75 88 SER A O 1
ATOM 725 N N . ALA A 1 89 ? 2.290 15.479 1.463 1.00 66.88 89 ALA A N 1
ATOM 726 C CA . ALA A 1 89 ? 2.059 16.916 1.343 1.00 66.88 89 ALA A CA 1
ATOM 727 C C . ALA A 1 89 ? 0.876 17.393 2.203 1.00 66.88 89 ALA A C 1
ATOM 729 O O . ALA A 1 89 ? 0.970 18.432 2.852 1.00 66.88 89 ALA A O 1
ATOM 730 N N . ASP A 1 90 ? -0.194 16.596 2.256 1.00 64.69 90 ASP A N 1
ATOM 731 C CA . ASP A 1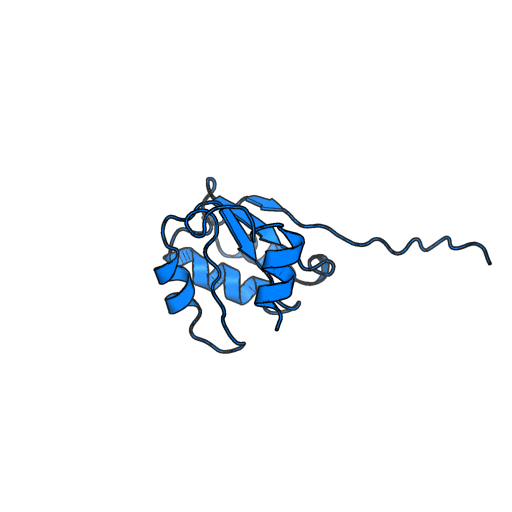 90 ? -1.457 16.979 2.900 1.00 64.69 90 ASP A CA 1
ATOM 732 C C . ASP A 1 90 ? -1.727 16.247 4.227 1.00 64.69 90 ASP A C 1
ATOM 734 O O . ASP A 1 90 ? -2.767 16.452 4.857 1.00 64.69 90 ASP A O 1
ATOM 738 N N . ASN A 1 91 ? -0.817 15.371 4.674 1.00 67.19 91 ASN A N 1
ATOM 739 C CA . ASN A 1 91 ? -1.057 14.509 5.830 1.00 67.19 91 ASN A CA 1
ATOM 740 C C . ASN A 1 91 ? 0.180 14.350 6.728 1.00 67.19 91 ASN A C 1
ATOM 742 O O . ASN A 1 91 ? 0.995 13.448 6.541 1.00 67.19 91 ASN A O 1
ATOM 746 N N . GLU A 1 92 ? 0.255 15.165 7.787 1.00 67.75 92 GLU A N 1
ATOM 747 C CA . GLU A 1 92 ? 1.310 15.101 8.816 1.00 67.75 92 GLU A CA 1
ATOM 748 C C . GLU A 1 92 ? 1.396 13.738 9.529 1.00 67.75 92 GLU A C 1
ATOM 750 O O . GLU A 1 92 ? 2.414 13.412 10.139 1.00 67.75 92 GLU A O 1
ATOM 755 N N . THR A 1 93 ? 0.338 12.921 9.468 1.00 73.38 93 THR A N 1
ATOM 756 C CA . THR A 1 93 ? 0.306 11.588 10.092 1.00 73.38 93 THR A CA 1
ATOM 757 C C . THR A 1 93 ? 0.756 10.467 9.152 1.00 73.38 93 THR A C 1
ATOM 759 O O . THR A 1 93 ? 0.834 9.306 9.570 1.00 73.38 93 THR A O 1
ATOM 762 N N . PHE A 1 94 ? 1.065 10.785 7.890 1.00 85.00 94 PHE A N 1
ATOM 763 C CA . PHE A 1 94 ? 1.567 9.824 6.918 1.00 85.00 94 PHE A CA 1
ATOM 764 C C . PHE A 1 94 ? 3.045 9.517 7.187 1.00 85.00 94 PHE A C 1
ATOM 766 O O . PHE A 1 94 ? 3.939 10.292 6.864 1.00 85.00 94 PHE A O 1
ATOM 773 N N . ALA A 1 95 ? 3.303 8.361 7.792 1.00 88.75 95 ALA A N 1
ATOM 774 C CA . ALA A 1 95 ? 4.639 7.932 8.206 1.00 88.75 95 ALA A CA 1
ATOM 775 C C . ALA A 1 95 ? 4.955 6.472 7.827 1.00 88.75 95 ALA A C 1
ATOM 777 O O . ALA A 1 95 ? 5.940 5.909 8.296 1.00 88.75 95 ALA A O 1
ATOM 778 N N . VAL A 1 96 ? 4.112 5.827 7.016 1.00 91.25 96 VAL A N 1
ATOM 779 C CA . VAL A 1 96 ? 4.263 4.415 6.633 1.00 91.25 96 VAL A CA 1
ATOM 780 C C . VAL A 1 96 ? 5.551 4.154 5.854 1.00 91.25 96 VAL A C 1
ATOM 782 O O . VAL A 1 96 ? 5.947 4.925 4.983 1.00 91.25 96 VAL A O 1
ATOM 785 N N . ASN A 1 97 ? 6.186 3.013 6.125 1.00 92.12 97 ASN A N 1
ATOM 786 C CA . ASN A 1 97 ? 7.376 2.594 5.396 1.00 92.12 97 ASN A CA 1
ATOM 787 C C . ASN A 1 97 ? 6.973 1.936 4.075 1.00 92.12 97 ASN A C 1
ATOM 789 O O . ASN A 1 97 ? 6.450 0.818 4.067 1.00 92.12 97 ASN A O 1
ATOM 793 N N . ILE A 1 98 ? 7.245 2.605 2.958 1.00 90.94 98 ILE A N 1
ATOM 794 C CA . ILE A 1 98 ? 6.981 2.081 1.616 1.00 90.94 98 ILE A CA 1
ATOM 795 C C . ILE A 1 98 ? 8.272 1.513 1.028 1.00 90.94 98 ILE A C 1
ATOM 797 O O . ILE A 1 98 ? 9.310 2.167 1.004 1.00 90.94 98 ILE A O 1
ATOM 801 N N . THR A 1 99 ? 8.209 0.274 0.552 1.00 91.31 99 THR A N 1
ATOM 802 C CA . THR A 1 99 ? 9.282 -0.397 -0.186 1.00 91.31 99 THR A CA 1
ATOM 803 C C . THR A 1 99 ? 8.787 -0.714 -1.591 1.00 91.31 99 THR A C 1
ATOM 805 O O . THR A 1 99 ? 7.702 -1.266 -1.754 1.00 91.31 99 THR A O 1
ATOM 808 N N . ALA A 1 100 ? 9.582 -0.391 -2.606 1.00 90.00 100 ALA A N 1
ATOM 809 C CA . ALA A 1 100 ? 9.257 -0.651 -4.005 1.00 90.00 100 ALA A CA 1
ATOM 810 C C . ALA A 1 100 ? 10.507 -1.106 -4.766 1.00 90.00 100 ALA A C 1
ATOM 812 O O . ALA A 1 100 ? 11.635 -0.838 -4.346 1.00 90.00 100 ALA A O 1
ATOM 813 N N . ALA A 1 101 ? 10.302 -1.770 -5.899 1.00 86.00 101 ALA A N 1
ATOM 814 C CA . ALA A 1 101 ? 11.353 -2.056 -6.867 1.00 86.00 101 ALA A CA 1
ATOM 815 C C . ALA A 1 101 ? 11.127 -1.210 -8.123 1.00 86.00 101 ALA A C 1
ATOM 817 O O . ALA A 1 101 ? 9.991 -1.024 -8.546 1.00 86.00 101 ALA A O 1
ATOM 818 N N . ARG A 1 102 ? 12.205 -0.717 -8.737 1.00 82.69 102 ARG A N 1
ATOM 819 C CA . ARG A 1 102 ? 12.160 0.017 -10.008 1.00 82.69 102 ARG A CA 1
ATOM 820 C C . ARG A 1 102 ? 12.988 -0.726 -11.042 1.00 82.69 102 ARG A C 1
ATOM 822 O O . ARG A 1 102 ? 14.136 -1.074 -10.771 1.00 82.69 102 ARG A O 1
ATOM 829 N N . LEU A 1 103 ? 12.428 -0.922 -12.233 1.00 81.19 103 LEU A N 1
ATOM 830 C CA . LEU A 1 103 ? 13.211 -1.373 -13.377 1.00 81.19 103 LEU A CA 1
ATOM 831 C C . LEU A 1 103 ? 13.914 -0.163 -14.000 1.00 81.19 103 LEU A C 1
ATOM 833 O O . LEU A 1 103 ? 13.263 0.787 -14.433 1.00 81.19 103 LEU A O 1
ATOM 837 N N . LEU A 1 104 ? 15.243 -0.192 -14.041 1.00 76.50 104 LEU A N 1
ATOM 838 C CA . LEU A 1 104 ? 16.027 0.748 -14.833 1.00 76.50 104 LEU A CA 1
ATOM 839 C C . LEU A 1 104 ? 16.317 0.086 -16.176 1.00 76.50 104 LEU A C 1
ATOM 841 O O . LEU A 1 104 ? 17.035 -0.910 -16.243 1.00 76.50 104 LEU A O 1
ATOM 845 N N . LEU A 1 105 ? 15.738 0.625 -17.244 1.00 74.00 105 LEU A N 1
ATOM 846 C CA . LEU A 1 105 ? 16.193 0.311 -18.591 1.00 74.00 105 LEU A CA 1
ATOM 847 C C . LEU A 1 105 ? 17.493 1.090 -18.790 1.00 74.00 105 LEU A C 1
ATOM 849 O O . LEU A 1 105 ? 17.475 2.321 -18.792 1.00 74.00 105 LEU A O 1
ATOM 853 N N . ASN A 1 106 ? 18.622 0.383 -18.870 1.00 73.19 106 ASN A N 1
ATOM 854 C CA . ASN A 1 106 ? 19.908 1.014 -19.148 1.00 73.19 106 ASN A CA 1
ATOM 855 C C . ASN A 1 106 ? 19.795 1.800 -20.465 1.00 73.19 106 ASN A C 1
ATOM 857 O O . ASN A 1 106 ? 19.457 1.195 -21.485 1.00 73.19 106 ASN A O 1
ATOM 861 N N . PRO A 1 107 ? 20.084 3.114 -20.479 1.00 62.34 107 PRO A N 1
ATOM 862 C CA . PRO A 1 107 ? 20.158 3.864 -21.732 1.00 62.34 107 PRO A CA 1
ATOM 863 C C . PRO A 1 107 ? 21.319 3.365 -22.608 1.00 62.34 107 PRO A C 1
ATOM 865 O O . PRO A 1 107 ? 21.256 3.458 -23.830 1.00 62.34 107 PRO A O 1
ATOM 868 N N . ASP A 1 108 ? 22.337 2.761 -21.987 1.00 64.94 108 ASP A N 1
ATOM 869 C CA . ASP A 1 108 ? 23.499 2.185 -22.652 1.00 64.94 108 ASP A CA 1
ATOM 870 C C . ASP A 1 108 ? 23.262 0.707 -22.975 1.00 64.94 108 ASP A C 1
ATOM 872 O O . ASP A 1 108 ? 23.764 -0.198 -22.307 1.00 64.94 108 ASP A O 1
ATOM 876 N N . THR A 1 109 ? 22.482 0.448 -24.021 1.00 57.12 109 THR A N 1
ATOM 877 C CA . THR A 1 109 ? 22.682 -0.783 -24.794 1.00 57.12 109 THR A CA 1
ATOM 878 C C . THR A 1 109 ? 23.561 -0.383 -25.978 1.00 57.12 109 THR A C 1
ATOM 880 O O . THR A 1 109 ? 23.044 0.257 -26.894 1.00 57.12 109 THR A O 1
ATOM 883 N N . PRO A 1 110 ? 24.884 -0.640 -25.966 1.00 58.94 110 PRO A N 1
ATOM 884 C CA . PRO A 1 110 ? 25.675 -0.414 -27.164 1.00 58.94 110 PRO A CA 1
ATOM 885 C C . PRO A 1 110 ? 25.134 -1.331 -28.267 1.00 58.94 110 PRO A C 1
ATOM 887 O O . PRO A 1 110 ? 24.871 -2.510 -28.015 1.00 58.94 110 PRO A O 1
ATOM 890 N N . ALA A 1 111 ? 24.895 -0.732 -29.435 1.00 57.28 111 ALA A N 1
ATOM 891 C CA . ALA A 1 111 ? 24.424 -1.398 -30.647 1.00 57.28 111 ALA A CA 1
ATOM 892 C C . ALA A 1 111 ? 25.378 -2.503 -31.124 1.00 57.28 111 ALA A C 1
ATOM 894 O O . ALA A 1 111 ? 26.604 -2.363 -30.903 1.00 57.28 111 ALA A O 1
#

InterPro domains:
  IPR001828 Receptor, ligand binding region [PF01094] (6-103)

pLDDT: mean 79.92, std 13.08, range [50.28, 94.31]

Secondary structure (DSSP, 8-state):
-HHHHHHHHTTTTTS-TTS-------TTS-HHHHHHHTTT--EEEE---TTSHHHHHHTTGGGTTTSTT-EEEE--TTGGGS-THHHHHS-TT---EEEE------S----

Organism: Drosophila rhopaloa (NCBI:txid1041015)

Radius of gyration: 15.58 Å; chains: 1; bounding box: 41×42×43 Å

Foldseek 3Di:
DVVVVVCVVVVVPPPPPVPDDDDDDDPPDLLLVVLQVCQPAQEEEDEDDAPCVLVNVVSNVVSVQQAQSHEYEYADQVNVRRPCVVNVPPDVRRRYHYHYHHDDDPPDPPD